Protein AF-A0A7X7KI40-F1 (afdb_monomer_lite)

Radius of gyration: 29.92 Å; chains: 1; bounding box: 79×43×54 Å

Foldseek 3Di:
DVVVVVVCCVVQPPCVVVVCVVVVVVVVVVVVVVVVVVVVVVVVVVVVPDDDPPDDPDDDDDDDDDDPPPPDPDDDDDDDD

Structure (mmCIF, N/CA/C/O backbone):
data_AF-A0A7X7KI40-F1
#
_entry.id   AF-A0A7X7KI40-F1
#
loop_
_atom_site.group_PDB
_atom_site.id
_atom_site.type_symbol
_atom_site.label_atom_id
_atom_site.label_alt_id
_atom_site.label_comp_id
_atom_site.label_asym_id
_atom_site.label_entity_id
_atom_site.label_seq_id
_atom_site.pdbx_PDB_ins_code
_atom_site.Cartn_x
_atom_site.Cartn_y
_atom_site.Cartn_z
_atom_site.occupancy
_atom_site.B_iso_or_equiv
_atom_site.auth_seq_id
_atom_site.auth_comp_id
_atom_site.auth_asym_id
_atom_site.auth_atom_id
_atom_site.pdbx_PDB_model_num
ATOM 1 N N . MET A 1 1 ? -19.027 -14.669 0.474 1.00 87.88 1 MET A N 1
ATOM 2 C CA . MET A 1 1 ? -18.081 -13.578 0.807 1.00 87.88 1 MET A CA 1
ATOM 3 C C . MET A 1 1 ? -18.290 -13.013 2.207 1.00 87.88 1 MET A C 1
ATOM 5 O O . MET A 1 1 ? -17.328 -12.975 2.957 1.00 87.88 1 MET A O 1
ATOM 9 N N . VAL A 1 2 ? -19.519 -12.667 2.611 1.00 93.75 2 VAL A N 1
ATOM 10 C CA . VAL A 1 2 ? -19.801 -12.128 3.962 1.00 93.75 2 VAL A CA 1
ATOM 11 C C . VAL A 1 2 ? -19.369 -13.071 5.094 1.00 93.75 2 VAL A C 1
ATOM 13 O O . VAL A 1 2 ? -18.777 -12.620 6.063 1.00 93.75 2 VAL A O 1
ATOM 16 N N . PHE A 1 3 ? -19.557 -14.385 4.940 1.00 96.31 3 PHE A N 1
ATOM 17 C CA . PHE A 1 3 ? -19.076 -15.386 5.904 1.00 96.31 3 PHE A CA 1
ATOM 18 C C . PHE A 1 3 ? -17.567 -15.287 6.197 1.00 96.31 3 PHE A C 1
ATOM 20 O O . PHE A 1 3 ? -17.170 -15.371 7.352 1.00 96.31 3 PHE A O 1
ATOM 27 N N . ILE A 1 4 ? -16.728 -15.045 5.182 1.00 94.38 4 ILE A N 1
ATOM 28 C CA . ILE A 1 4 ? -15.273 -14.916 5.368 1.00 94.38 4 ILE A CA 1
ATOM 29 C C . ILE A 1 4 ? -14.955 -13.645 6.161 1.00 94.38 4 ILE A C 1
ATOM 31 O O . ILE A 1 4 ? -14.101 -13.671 7.040 1.00 94.38 4 ILE A O 1
ATOM 35 N N . ALA A 1 5 ? -15.674 -12.548 5.901 1.00 91.94 5 ALA A N 1
ATOM 36 C CA . ALA A 1 5 ? -15.535 -11.321 6.681 1.00 91.94 5 ALA A CA 1
ATOM 37 C C . ALA A 1 5 ? -15.953 -11.535 8.145 1.00 91.94 5 ALA A C 1
ATOM 39 O O . ALA A 1 5 ? -15.245 -11.108 9.051 1.00 91.94 5 ALA A O 1
ATOM 40 N N . VAL A 1 6 ? -17.050 -12.259 8.383 1.00 95.25 6 VAL A N 1
ATOM 41 C CA . VAL A 1 6 ? -17.503 -12.616 9.736 1.00 95.25 6 VAL A CA 1
ATOM 42 C C . VAL A 1 6 ? -16.469 -13.493 10.450 1.00 95.25 6 VAL A C 1
ATOM 44 O O . VAL A 1 6 ? -16.128 -13.209 11.595 1.00 95.25 6 VAL A O 1
ATOM 47 N N . LEU A 1 7 ? -15.899 -14.498 9.776 1.00 95.31 7 LEU A N 1
ATOM 48 C CA . LEU A 1 7 ? -14.807 -15.307 10.330 1.00 95.31 7 LEU A CA 1
ATOM 49 C C . LEU A 1 7 ? -13.561 -14.477 10.639 1.00 95.31 7 LEU A C 1
ATOM 51 O O . LEU A 1 7 ? -12.944 -14.670 11.682 1.00 95.31 7 LEU A O 1
ATOM 55 N N . ALA A 1 8 ? -13.197 -13.540 9.765 1.00 92.50 8 ALA A N 1
ATOM 56 C CA . ALA A 1 8 ? -12.075 -12.645 10.010 1.00 92.50 8 ALA A CA 1
ATOM 57 C C . ALA A 1 8 ? -12.326 -11.768 11.249 1.00 92.50 8 ALA A C 1
ATOM 59 O O . ALA A 1 8 ? -11.420 -11.588 12.056 1.00 92.50 8 ALA A O 1
ATOM 60 N N . VAL A 1 9 ? -13.555 -11.285 11.461 1.00 93.56 9 VAL A N 1
ATOM 61 C CA . VAL A 1 9 ? -13.929 -10.551 12.684 1.00 93.56 9 VAL A CA 1
ATOM 62 C C . VAL A 1 9 ? -13.884 -11.453 13.917 1.00 93.56 9 VAL A C 1
ATOM 64 O O . VAL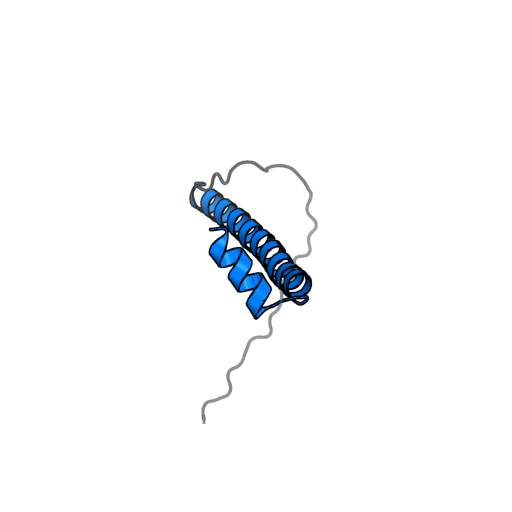 A 1 9 ? -13.408 -11.014 14.955 1.00 93.56 9 VAL A O 1
ATOM 67 N N . LEU A 1 10 ? -14.312 -12.712 13.828 1.00 94.50 10 LEU A N 1
ATOM 68 C CA . LEU A 1 10 ? -14.243 -13.657 14.952 1.00 94.50 10 LEU A CA 1
ATOM 69 C C . LEU A 1 10 ? -12.803 -14.034 15.331 1.00 94.50 10 LEU A C 1
ATOM 71 O O . LEU A 1 10 ? -12.493 -14.128 16.514 1.00 94.50 10 LEU A O 1
ATOM 75 N N . LEU A 1 11 ? -11.927 -14.241 14.345 1.00 93.81 11 LEU A N 1
ATOM 76 C CA . LEU A 1 11 ? -10.534 -14.639 14.572 1.00 93.81 11 LEU A CA 1
ATOM 77 C C . LEU A 1 11 ? -9.647 -13.462 14.994 1.00 93.81 11 LEU A C 1
ATOM 79 O O . LEU A 1 11 ? -8.798 -13.613 15.868 1.00 93.81 11 LEU A O 1
ATOM 83 N N . PHE A 1 12 ? -9.821 -12.301 14.359 1.00 91.56 12 PHE A N 1
ATOM 84 C CA . PHE A 1 12 ? -8.952 -11.139 14.561 1.00 91.56 12 PHE A CA 1
ATOM 85 C C . PHE A 1 12 ? -9.572 -10.060 15.461 1.00 91.56 12 PHE A C 1
ATOM 87 O O . PHE A 1 12 ? -8.830 -9.268 16.043 1.00 91.56 12 PHE A O 1
ATOM 94 N N . GLY A 1 13 ? -10.900 -10.000 15.603 1.00 91.88 13 GLY A N 1
ATOM 95 C CA . GLY A 1 13 ? -11.596 -9.055 16.482 1.00 91.88 13 GLY A CA 1
ATOM 96 C C . GLY A 1 13 ? -11.212 -7.596 16.227 1.00 91.88 13 GLY A C 1
ATOM 97 O O . GLY A 1 13 ? -11.216 -7.112 15.093 1.00 91.88 13 GLY A O 1
ATOM 98 N N . GLU A 1 14 ? -10.816 -6.904 17.298 1.00 90.12 14 GLU A N 1
ATOM 99 C CA . GLU A 1 14 ? -10.312 -5.523 17.268 1.00 90.12 14 GLU A CA 1
ATOM 100 C C . GLU A 1 14 ? -9.037 -5.364 16.413 1.00 90.12 14 GLU A C 1
ATOM 102 O O . GLU A 1 14 ? -8.717 -4.257 15.983 1.00 90.12 14 GLU A O 1
ATOM 107 N N . LYS A 1 15 ? -8.280 -6.438 16.153 1.00 90.75 15 LYS A N 1
ATOM 108 C CA . LYS A 1 15 ? -6.998 -6.354 15.437 1.00 90.75 15 LYS A CA 1
ATOM 109 C C . LYS A 1 15 ? -7.165 -6.228 13.921 1.00 90.75 15 LYS A C 1
ATOM 111 O O . LYS A 1 15 ? -6.194 -5.931 13.233 1.00 90.75 15 LYS A O 1
ATOM 116 N N . LEU A 1 16 ? -8.376 -6.366 13.377 1.00 91.69 16 LEU A N 1
ATOM 117 C CA . LEU A 1 16 ? -8.667 -6.139 11.952 1.00 91.69 16 LEU A CA 1
ATOM 118 C C . LEU A 1 16 ? -8.216 -4.769 11.406 1.00 91.69 16 LEU A C 1
ATOM 120 O O . LEU A 1 16 ? -7.525 -4.736 10.382 1.00 91.69 16 LEU A O 1
ATOM 124 N N . PRO A 1 17 ? -8.566 -3.628 12.030 1.00 87.25 17 PRO A N 1
ATOM 125 C CA . PRO A 1 17 ? -8.053 -2.319 11.625 1.00 87.25 17 PRO A CA 1
ATOM 126 C C . PRO A 1 17 ? -6.523 -2.239 11.687 1.00 87.25 17 PRO A C 1
ATOM 128 O O . PRO A 1 17 ? -5.907 -1.558 10.871 1.00 87.25 17 PRO A O 1
ATOM 131 N N . GLU A 1 18 ? -5.885 -2.966 12.603 1.00 92.44 18 GLU A N 1
ATOM 132 C CA . GLU A 1 18 ? -4.426 -3.015 12.697 1.00 92.44 18 GLU A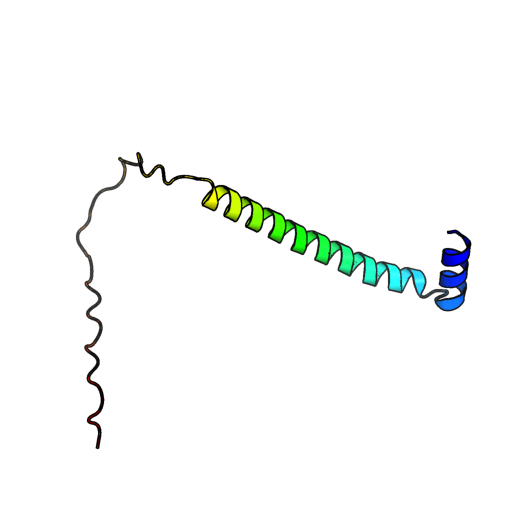 CA 1
ATOM 133 C C . GLU A 1 18 ? -3.803 -3.824 11.543 1.00 92.44 18 GLU A C 1
ATOM 135 O O . GLU A 1 18 ? -2.858 -3.363 10.898 1.00 92.44 18 GLU A O 1
ATOM 140 N N . VAL A 1 19 ? -4.363 -4.997 11.225 1.00 92.06 19 VAL A N 1
ATOM 141 C CA . VAL A 1 19 ? -3.907 -5.862 10.122 1.00 92.06 19 VAL A CA 1
ATOM 142 C C . VAL A 1 19 ? -4.163 -5.204 8.764 1.00 92.06 19 VAL A C 1
ATOM 144 O O . VAL A 1 19 ? -3.269 -5.177 7.922 1.00 92.06 19 VAL A O 1
ATOM 147 N N . SER A 1 20 ? -5.336 -4.602 8.553 1.00 90.75 20 SER A N 1
ATOM 148 C CA . SER A 1 20 ? -5.658 -3.893 7.303 1.00 90.75 20 SER A CA 1
ATOM 149 C C . SER A 1 20 ? -4.765 -2.674 7.072 1.00 90.75 20 SER A C 1
ATOM 151 O O . SER A 1 20 ? -4.365 -2.426 5.937 1.00 90.75 20 SER A O 1
ATOM 153 N N . ARG A 1 21 ? -4.366 -1.956 8.129 1.00 93.69 21 ARG A N 1
ATOM 154 C CA . ARG A 1 21 ? -3.360 -0.888 8.026 1.00 93.69 21 ARG A CA 1
ATOM 155 C C . ARG A 1 21 ? -1.988 -1.426 7.613 1.00 93.69 21 ARG A C 1
ATOM 157 O O . ARG A 1 21 ? -1.356 -0.838 6.738 1.00 93.69 21 ARG A O 1
ATOM 164 N N . LYS A 1 22 ? -1.539 -2.545 8.195 1.00 93.00 22 LYS A N 1
ATOM 165 C CA . LYS A 1 22 ? -0.250 -3.182 7.852 1.00 93.00 22 LYS A CA 1
ATOM 166 C C . LYS A 1 22 ? -0.237 -3.698 6.408 1.00 93.00 22 LYS A C 1
ATOM 168 O O . LYS A 1 22 ? 0.679 -3.378 5.654 1.00 93.00 22 LYS A O 1
ATOM 173 N N . VAL A 1 23 ? -1.279 -4.425 6.005 1.00 93.75 23 VAL A N 1
ATOM 174 C CA . VAL A 1 23 ? -1.429 -4.961 4.641 1.00 93.75 23 VAL A CA 1
ATOM 175 C C . VAL A 1 23 ? -1.633 -3.841 3.622 1.00 93.75 23 VAL A C 1
ATOM 177 O O . VAL A 1 23 ? -1.022 -3.865 2.560 1.00 93.75 23 VAL A O 1
ATOM 180 N N . GLY A 1 24 ? -2.434 -2.825 3.947 1.00 92.44 24 GLY A N 1
ATOM 181 C CA . GLY A 1 24 ? -2.667 -1.677 3.073 1.00 92.44 24 GLY A CA 1
ATOM 182 C C . GLY A 1 24 ? -1.392 -0.878 2.813 1.00 92.44 24 GLY A C 1
ATOM 183 O O . GLY A 1 24 ? -1.132 -0.498 1.673 1.00 92.44 24 GLY A O 1
ATOM 184 N N . LYS A 1 25 ? -0.554 -0.686 3.840 1.00 92.75 25 LYS A N 1
ATOM 185 C CA . LYS A 1 25 ? 0.760 -0.059 3.670 1.00 92.75 25 LYS A CA 1
ATOM 186 C C . LYS A 1 25 ? 1.653 -0.878 2.730 1.00 92.75 25 LYS A C 1
ATOM 188 O O . LYS A 1 25 ? 2.183 -0.316 1.778 1.00 92.75 25 LYS A O 1
ATOM 193 N N . TRP A 1 26 ? 1.750 -2.194 2.942 1.00 92.69 26 TRP A N 1
ATOM 194 C CA . TRP A 1 26 ? 2.527 -3.084 2.069 1.00 92.69 26 TRP A CA 1
ATOM 195 C C . TRP A 1 26 ? 2.013 -3.085 0.622 1.00 92.69 26 TRP A C 1
ATOM 197 O O . TRP A 1 26 ? 2.805 -3.025 -0.310 1.00 92.69 26 TRP A O 1
ATOM 207 N N . PHE A 1 27 ? 0.695 -3.063 0.421 1.00 95.06 27 PHE A N 1
ATOM 208 C CA . PHE A 1 27 ? 0.090 -3.019 -0.911 1.00 95.06 27 PHE A CA 1
ATOM 209 C C . PHE A 1 27 ? 0.385 -1.708 -1.658 1.00 95.06 27 PHE A C 1
ATOM 211 O O . PHE A 1 27 ? 0.617 -1.718 -2.866 1.00 95.06 27 PHE A O 1
ATOM 218 N N . ILE A 1 28 ? 0.393 -0.572 -0.952 1.00 94.31 28 ILE A N 1
ATOM 219 C CA . ILE A 1 28 ? 0.753 0.728 -1.536 1.00 94.31 28 ILE A CA 1
ATOM 220 C C . ILE A 1 28 ? 2.235 0.756 -1.915 1.00 94.31 28 ILE A C 1
ATOM 222 O O . ILE A 1 28 ? 2.566 1.211 -3.012 1.00 94.31 28 ILE A O 1
ATOM 226 N N . ASP A 1 29 ? 3.103 0.271 -1.028 1.00 93.38 29 ASP A N 1
ATOM 227 C CA . ASP A 1 29 ? 4.546 0.209 -1.267 1.00 93.38 29 ASP A CA 1
ATOM 228 C C . ASP A 1 29 ? 4.843 -0.728 -2.462 1.00 93.38 29 ASP A C 1
ATOM 230 O O . ASP A 1 29 ? 5.509 -0.316 -3.412 1.00 93.38 29 ASP A O 1
ATOM 234 N N . PHE A 1 30 ? 4.203 -1.902 -2.520 1.00 94.00 30 PHE A N 1
ATOM 235 C CA . PHE A 1 30 ? 4.296 -2.834 -3.650 1.00 94.00 30 PHE A CA 1
ATOM 236 C C . PHE A 1 30 ? 3.795 -2.225 -4.968 1.00 94.00 30 PHE A C 1
ATOM 238 O O . PHE A 1 30 ? 4.439 -2.361 -6.006 1.00 94.00 30 PHE A O 1
ATOM 245 N N . LYS A 1 31 ? 2.668 -1.498 -4.955 1.00 93.12 31 LYS A N 1
ATOM 246 C CA . LYS A 1 31 ? 2.150 -0.821 -6.156 1.00 93.12 31 LYS A CA 1
ATOM 247 C C . LYS A 1 31 ? 3.139 0.216 -6.698 1.00 93.12 31 LYS A C 1
ATOM 249 O O . LYS A 1 31 ? 3.254 0.365 -7.913 1.00 93.12 31 LYS A O 1
ATOM 254 N N . ARG A 1 32 ? 3.815 0.958 -5.817 1.00 92.31 32 ARG A N 1
ATOM 255 C CA . ARG A 1 32 ? 4.820 1.960 -6.209 1.00 92.31 32 ARG A CA 1
ATOM 256 C C . ARG A 1 32 ? 6.047 1.300 -6.824 1.00 92.31 32 ARG A C 1
ATOM 258 O O . ARG A 1 32 ? 6.502 1.746 -7.872 1.00 92.31 32 ARG A O 1
ATOM 265 N N . GLU A 1 33 ? 6.522 0.226 -6.208 1.00 89.62 33 GLU A N 1
ATOM 266 C CA . GLU A 1 33 ? 7.662 -0.553 -6.688 1.00 89.62 33 GLU A CA 1
ATOM 267 C C . GLU A 1 33 ? 7.379 -1.176 -8.062 1.00 89.62 33 GLU A C 1
ATOM 269 O O . GLU A 1 33 ? 8.106 -0.922 -9.020 1.00 89.62 33 GLU A O 1
ATOM 274 N N . VAL A 1 34 ? 6.247 -1.873 -8.213 1.00 92.38 34 VAL A N 1
ATOM 275 C CA . VAL A 1 34 ? 5.817 -2.443 -9.502 1.00 92.38 34 VAL A CA 1
ATOM 276 C C . VAL A 1 34 ? 5.582 -1.357 -10.556 1.00 92.38 34 VAL A C 1
ATOM 278 O O . VAL A 1 34 ? 5.873 -1.570 -11.732 1.00 92.38 34 VAL A O 1
ATOM 281 N N . GLY A 1 35 ? 5.084 -0.182 -10.159 1.00 90.56 35 GLY A N 1
ATOM 282 C CA . GLY A 1 35 ? 4.930 0.969 -11.050 1.00 90.56 35 GLY A CA 1
ATOM 283 C C . GLY A 1 35 ? 6.264 1.501 -11.584 1.00 90.56 35 GLY A C 1
ATOM 284 O O . GLY A 1 35 ? 6.352 1.811 -12.771 1.00 90.56 35 GLY A O 1
ATOM 285 N N . SER A 1 36 ? 7.305 1.554 -10.745 1.00 85.44 36 SER A N 1
ATOM 286 C CA . SER A 1 36 ? 8.666 1.915 -11.175 1.00 85.44 36 SER A CA 1
ATOM 287 C C . SER A 1 36 ? 9.219 0.894 -12.165 1.00 85.44 36 SER A C 1
ATOM 289 O O . SER A 1 36 ? 9.671 1.268 -13.246 1.00 85.44 36 SER A O 1
ATOM 291 N N . LEU A 1 37 ? 9.074 -0.399 -11.851 1.00 87.88 37 LEU A N 1
ATOM 292 C CA . LEU A 1 37 ? 9.523 -1.489 -12.720 1.00 87.88 37 LEU A CA 1
ATOM 293 C C . LEU A 1 37 ? 8.831 -1.463 -14.083 1.00 87.88 37 LEU A C 1
ATOM 295 O O . LEU A 1 37 ? 9.481 -1.662 -15.102 1.00 87.88 37 LEU A O 1
ATOM 299 N N . GLN A 1 38 ? 7.526 -1.183 -14.129 1.00 84.75 38 GLN A N 1
ATOM 300 C CA . GLN A 1 38 ? 6.805 -1.028 -15.394 1.00 84.75 38 GLN A CA 1
ATOM 301 C C . GLN A 1 38 ? 7.380 0.107 -16.245 1.00 84.75 38 GLN A C 1
ATOM 303 O O . GLN A 1 38 ? 7.486 -0.034 -17.461 1.00 84.75 38 GLN A O 1
ATOM 308 N N . ASN A 1 39 ? 7.764 1.220 -15.620 1.00 84.75 39 ASN A N 1
ATOM 309 C CA . ASN A 1 39 ? 8.303 2.380 -16.321 1.00 84.75 39 ASN A CA 1
ATOM 310 C C . ASN A 1 39 ? 9.731 2.132 -16.845 1.00 84.75 39 ASN A C 1
ATOM 312 O O . ASN A 1 39 ? 10.075 2.546 -17.955 1.00 84.75 39 ASN A O 1
ATOM 316 N N . GLU A 1 40 ? 10.541 1.407 -16.071 1.00 81.38 40 GLU A N 1
ATOM 317 C CA . GLU A 1 40 ? 11.876 0.949 -16.468 1.00 81.38 40 GLU A CA 1
ATOM 318 C C . GLU A 1 40 ? 11.812 -0.095 -17.584 1.00 81.38 40 GLU A C 1
ATOM 320 O O . GLU A 1 40 ? 12.501 0.048 -18.590 1.00 81.38 40 GLU A O 1
ATOM 325 N N . LEU A 1 41 ? 10.933 -1.095 -17.465 1.00 84.38 41 LEU A N 1
ATOM 326 C CA . LEU A 1 41 ? 10.690 -2.094 -18.509 1.00 84.38 41 LEU A CA 1
ATOM 327 C C . LEU A 1 41 ? 10.225 -1.439 -19.806 1.00 84.38 41 LEU A C 1
ATOM 329 O O . LEU A 1 41 ? 10.716 -1.790 -20.873 1.00 84.38 41 LEU A O 1
ATOM 333 N N . ARG A 1 42 ? 9.317 -0.462 -19.725 1.00 82.62 42 ARG A N 1
ATOM 334 C CA . ARG A 1 42 ? 8.836 0.264 -20.902 1.00 82.62 42 ARG A CA 1
ATOM 335 C C . ARG A 1 42 ? 9.948 1.092 -21.545 1.00 82.62 42 ARG A C 1
ATOM 337 O O . ARG A 1 42 ? 10.080 1.051 -22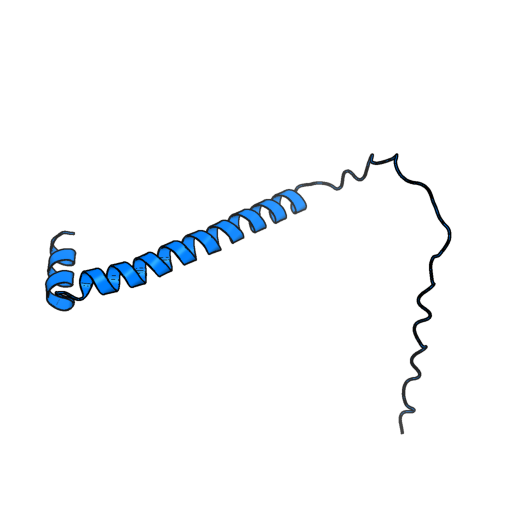.758 1.00 82.62 42 ARG A O 1
ATOM 344 N N . SER A 1 43 ? 10.793 1.751 -20.748 1.00 79.50 43 SER A N 1
ATOM 345 C CA . SER A 1 43 ? 11.971 2.472 -21.259 1.00 79.50 43 SER A CA 1
ATOM 346 C C . SER A 1 43 ? 13.007 1.534 -21.882 1.00 79.50 43 SER A C 1
ATOM 348 O O . SER A 1 43 ? 13.587 1.860 -22.912 1.00 79.50 43 SER A O 1
ATOM 350 N N . ALA A 1 44 ? 13.231 0.361 -21.288 1.00 78.38 44 ALA A N 1
ATOM 351 C CA . ALA A 1 44 ? 14.141 -0.649 -21.819 1.00 78.38 44 ALA A CA 1
ATOM 352 C C . ALA A 1 44 ? 13.604 -1.286 -23.110 1.00 78.38 44 ALA A C 1
ATOM 354 O O . ALA A 1 44 ? 14.377 -1.543 -24.027 1.00 78.38 44 ALA A O 1
ATOM 355 N N . MET A 1 45 ? 12.289 -1.501 -23.205 1.00 77.06 45 MET A N 1
ATOM 356 C CA . MET A 1 45 ? 11.629 -1.970 -24.425 1.00 77.06 45 MET A CA 1
ATOM 357 C C . MET A 1 45 ? 11.669 -0.911 -25.535 1.00 77.06 45 MET A C 1
ATOM 359 O O . MET A 1 45 ? 12.047 -1.249 -26.649 1.00 77.06 45 MET A O 1
ATOM 363 N N . ASP A 1 46 ? 11.374 0.361 -25.242 1.00 73.94 46 ASP A N 1
ATOM 364 C CA . ASP A 1 46 ? 11.503 1.474 -26.204 1.00 73.94 46 ASP A CA 1
ATOM 365 C C . ASP A 1 46 ? 12.965 1.659 -26.676 1.00 73.94 46 ASP A C 1
ATOM 367 O O . ASP A 1 46 ? 13.225 1.944 -27.848 1.00 73.94 46 ASP A O 1
ATOM 371 N N . ALA A 1 47 ? 13.944 1.455 -25.785 1.00 65.12 47 ALA A N 1
ATOM 372 C CA . ALA A 1 47 ? 15.367 1.491 -26.130 1.00 65.12 47 ALA A CA 1
ATOM 373 C C . ALA A 1 47 ? 15.817 0.278 -26.962 1.00 65.12 47 ALA A C 1
ATOM 375 O O . ALA A 1 47 ? 16.723 0.408 -27.783 1.00 65.12 47 ALA A O 1
ATOM 376 N N . ALA A 1 48 ? 15.196 -0.887 -26.761 1.00 63.09 48 ALA A N 1
ATOM 377 C CA . ALA A 1 48 ? 15.459 -2.091 -27.544 1.00 63.09 48 ALA A CA 1
ATOM 378 C C . ALA A 1 48 ? 14.781 -2.064 -28.928 1.00 63.09 48 ALA A C 1
ATOM 380 O O . ALA A 1 48 ? 15.298 -2.680 -29.857 1.00 63.09 48 ALA A O 1
ATOM 381 N N . ASP A 1 49 ? 13.661 -1.346 -29.070 1.00 59.91 49 ASP A N 1
ATOM 382 C CA . ASP A 1 49 ? 12.907 -1.213 -30.327 1.00 59.91 49 ASP A CA 1
ATOM 383 C C . ASP A 1 49 ? 13.362 -0.013 -31.185 1.00 59.91 49 ASP A C 1
ATOM 385 O O . ASP A 1 49 ? 13.028 0.073 -32.364 1.00 59.91 49 ASP A O 1
ATOM 389 N N . SER A 1 50 ? 14.177 0.903 -30.642 1.00 53.12 50 SER A N 1
ATOM 390 C CA . SER A 1 50 ? 14.778 1.993 -31.421 1.00 53.12 50 SER A CA 1
ATOM 391 C C . SER A 1 50 ? 16.000 1.511 -32.218 1.00 53.12 50 SER A C 1
ATOM 393 O O . SER A 1 50 ? 17.065 1.304 -31.627 1.00 53.12 50 SER A O 1
ATOM 395 N N . PRO A 1 51 ? 15.948 1.416 -33.565 1.00 52.38 51 PRO A N 1
ATOM 396 C CA . PRO A 1 51 ? 17.171 1.348 -34.349 1.00 52.38 51 PRO A CA 1
ATOM 397 C C . PRO A 1 51 ? 17.901 2.678 -34.155 1.00 52.38 51 PRO A C 1
ATOM 399 O O . PRO A 1 51 ? 17.330 3.744 -34.390 1.00 52.38 51 PRO A O 1
ATOM 402 N N . GLN A 1 52 ? 19.152 2.624 -33.691 1.00 56.59 52 GLN A N 1
ATOM 403 C CA . GLN A 1 52 ? 20.016 3.788 -33.498 1.00 56.59 52 GLN A CA 1
ATOM 404 C C . GLN A 1 52 ? 19.959 4.731 -34.713 1.00 56.59 52 GLN A C 1
ATOM 406 O O . GLN A 1 52 ? 20.679 4.545 -35.690 1.00 56.59 52 GLN A O 1
ATOM 411 N N . THR A 1 53 ? 19.150 5.790 -34.649 1.00 49.03 53 THR A N 1
ATOM 412 C CA . THR A 1 53 ? 19.283 6.924 -35.566 1.00 49.03 53 THR A CA 1
ATOM 413 C C . THR A 1 53 ? 20.255 7.893 -34.919 1.00 49.03 53 THR A C 1
ATOM 415 O O . THR A 1 53 ? 19.893 8.921 -34.349 1.00 49.03 53 THR A O 1
ATOM 418 N N . SER A 1 54 ? 21.528 7.512 -34.976 1.00 54.66 54 SER A N 1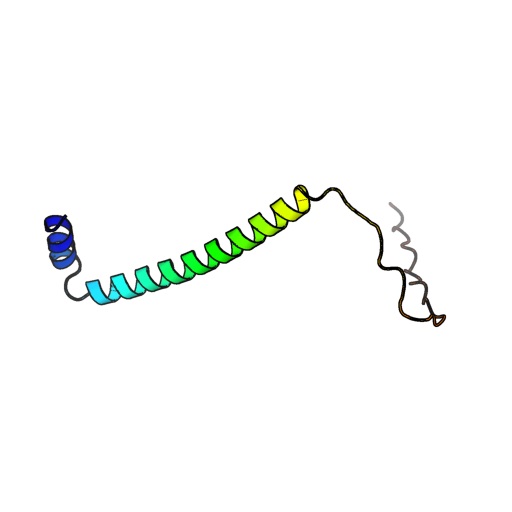
ATOM 419 C CA . SER A 1 54 ? 22.662 8.389 -34.718 1.00 54.66 54 SER A CA 1
ATOM 420 C C . SER A 1 54 ? 22.748 9.423 -35.837 1.00 54.66 54 SER A C 1
ATOM 422 O O . SER A 1 54 ? 23.577 9.299 -36.730 1.00 54.66 54 SER A O 1
ATOM 424 N N . THR A 1 55 ? 21.899 10.449 -35.821 1.00 56.59 55 THR A N 1
ATOM 425 C CA . THR A 1 55 ? 22.105 11.610 -36.692 1.00 56.59 55 THR A CA 1
ATOM 426 C C . THR A 1 55 ? 21.486 12.867 -36.101 1.00 56.59 55 THR A C 1
ATOM 428 O O . THR A 1 55 ? 20.324 12.882 -35.718 1.00 56.59 55 THR A O 1
ATOM 431 N N . ALA A 1 56 ? 22.288 13.933 -36.122 1.00 52.47 56 ALA A N 1
ATOM 432 C CA . ALA A 1 56 ? 21.922 15.328 -35.895 1.00 52.47 56 ALA A CA 1
ATOM 433 C C . ALA A 1 56 ? 21.779 15.802 -34.436 1.00 52.47 56 ALA A C 1
ATOM 435 O O . ALA A 1 56 ? 20.722 16.232 -33.985 1.00 52.47 56 ALA A O 1
ATOM 436 N N . LYS A 1 57 ? 22.925 15.940 -33.760 1.00 50.03 57 LYS A N 1
ATOM 437 C CA . LYS A 1 57 ? 23.174 17.169 -32.989 1.00 50.03 57 LYS A CA 1
ATOM 438 C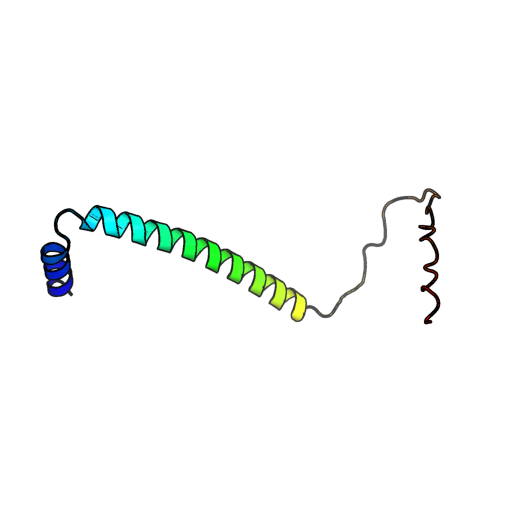 C . LYS A 1 57 ? 24.565 17.718 -33.298 1.00 50.03 57 LYS A C 1
ATOM 440 O O . LYS A 1 57 ? 25.454 17.764 -32.458 1.00 50.03 57 LYS A O 1
ATOM 445 N N . ALA A 1 58 ? 24.742 18.102 -34.561 1.00 52.84 58 ALA A N 1
ATOM 446 C CA . ALA A 1 58 ? 25.715 19.122 -34.915 1.00 52.84 58 ALA A CA 1
ATOM 447 C C . ALA A 1 58 ? 25.254 20.458 -34.304 1.00 52.84 58 ALA A C 1
ATOM 449 O O . ALA A 1 58 ? 24.056 20.729 -34.260 1.00 52.84 58 ALA A O 1
ATOM 450 N N . ALA A 1 59 ? 26.220 21.269 -33.874 1.00 52.75 59 ALA A N 1
ATOM 451 C CA . ALA A 1 59 ? 26.085 22.560 -33.197 1.00 52.75 59 ALA A CA 1
ATOM 452 C C . ALA A 1 59 ? 25.736 22.479 -31.701 1.00 52.75 59 ALA A C 1
ATOM 454 O O . ALA A 1 59 ? 24.569 22.457 -31.315 1.00 52.75 59 ALA A O 1
ATOM 455 N N . LYS A 1 60 ? 26.764 22.523 -30.839 1.00 55.00 60 LYS A N 1
ATOM 456 C CA . LYS A 1 60 ? 27.153 23.745 -30.101 1.00 55.00 60 LYS A CA 1
ATOM 457 C C . LYS A 1 60 ? 28.311 23.437 -29.128 1.00 55.00 60 LYS A C 1
ATOM 459 O O . LYS A 1 60 ? 28.256 22.415 -28.456 1.00 55.00 60 LYS A O 1
ATOM 464 N N . TYR A 1 61 ? 29.254 24.381 -29.026 1.00 43.31 61 TYR A N 1
ATOM 465 C CA . TYR A 1 61 ? 30.313 24.546 -28.007 1.00 43.31 61 TYR A CA 1
ATOM 466 C C . TYR A 1 61 ? 31.722 24.012 -28.337 1.00 43.31 61 TYR A C 1
ATOM 468 O O . TYR A 1 61 ? 32.070 22.869 -28.074 1.00 43.31 61 TYR A O 1
ATOM 476 N N . GLU A 1 62 ? 32.481 24.898 -28.994 1.00 49.75 62 GLU A N 1
ATOM 477 C CA . GLU A 1 62 ? 33.806 25.426 -28.609 1.00 49.75 62 GLU A CA 1
ATOM 478 C C . GLU A 1 62 ? 34.769 24.515 -27.822 1.00 49.75 62 GLU A C 1
ATOM 480 O O . GLU A 1 62 ? 34.497 24.093 -26.702 1.00 49.75 62 GLU A O 1
ATOM 485 N N . ALA A 1 63 ? 35.951 24.301 -28.411 1.00 48.44 63 ALA A N 1
ATOM 486 C CA . ALA A 1 63 ? 37.126 23.726 -27.763 1.00 48.44 63 ALA A CA 1
ATOM 487 C C . ALA A 1 63 ? 37.628 24.612 -26.605 1.00 48.44 63 ALA A C 1
ATOM 489 O O . ALA A 1 63 ? 37.594 25.840 -26.709 1.00 48.44 63 ALA A O 1
ATOM 490 N N . PRO A 1 64 ? 38.174 23.996 -25.546 1.00 46.56 64 PRO A N 1
ATOM 491 C CA . PRO A 1 64 ? 39.582 24.260 -25.270 1.00 46.56 64 PRO A CA 1
ATOM 492 C C . PRO A 1 64 ? 40.397 22.980 -25.055 1.00 46.56 64 PRO A C 1
ATOM 494 O O . PRO A 1 64 ? 39.890 21.917 -24.694 1.00 46.56 64 PRO A O 1
ATOM 497 N N . GLU A 1 65 ? 41.683 23.121 -25.342 1.00 55.94 65 GLU A N 1
ATOM 498 C CA . GLU A 1 65 ? 42.722 22.111 -25.244 1.00 55.94 65 GLU A CA 1
ATOM 499 C C . GLU A 1 65 ? 43.084 21.847 -23.782 1.00 55.94 65 GLU A C 1
ATOM 501 O O . GLU A 1 65 ? 43.718 22.688 -23.162 1.00 55.94 65 GLU A O 1
ATOM 506 N N . ASP A 1 66 ? 42.665 20.707 -23.232 1.00 58.59 66 ASP A N 1
ATOM 507 C CA . ASP A 1 66 ? 43.380 20.013 -22.151 1.00 58.59 66 ASP A CA 1
ATOM 508 C C . ASP A 1 66 ? 42.726 18.644 -21.925 1.00 58.59 66 ASP A C 1
ATOM 510 O O . ASP A 1 66 ? 41.770 18.479 -21.164 1.00 58.59 66 ASP A O 1
ATOM 514 N N . ARG A 1 67 ? 43.177 17.631 -22.667 1.00 55.34 67 ARG A N 1
ATOM 515 C CA . ARG A 1 67 ? 42.953 16.250 -22.240 1.00 55.34 67 ARG A CA 1
ATOM 516 C C . ARG A 1 67 ? 44.197 15.864 -21.469 1.00 55.34 67 ARG A C 1
ATOM 518 O O . ARG A 1 67 ? 45.189 15.486 -22.083 1.00 55.34 67 ARG A O 1
ATOM 525 N N . GLU A 1 68 ? 44.127 15.949 -20.146 1.00 61.81 68 GLU A N 1
ATOM 526 C CA . GLU A 1 68 ? 45.049 15.208 -19.298 1.00 61.81 68 GLU A CA 1
ATOM 527 C C . GLU A 1 68 ? 44.884 13.726 -19.660 1.00 61.81 68 GLU A C 1
ATOM 529 O O . GLU A 1 68 ? 43.906 13.070 -19.288 1.00 61.81 68 GLU A O 1
ATOM 534 N N . GLU A 1 69 ? 45.793 13.206 -20.486 1.00 64.12 69 GLU A N 1
ATOM 535 C CA . GLU A 1 69 ? 45.910 11.773 -20.703 1.00 64.12 69 GLU A CA 1
ATOM 536 C C . GLU A 1 69 ? 46.148 11.149 -19.331 1.00 64.12 69 GLU A C 1
ATOM 538 O O . GLU A 1 69 ? 47.180 11.382 -18.699 1.00 64.12 69 GLU A O 1
ATOM 543 N N . ALA A 1 70 ? 45.170 10.379 -18.848 1.00 65.31 70 ALA A N 1
ATOM 544 C CA . ALA A 1 70 ? 45.311 9.614 -17.624 1.00 65.31 70 ALA A CA 1
ATOM 545 C C . ALA A 1 70 ? 46.507 8.668 -17.799 1.00 65.31 70 ALA A C 1
ATOM 547 O O . ALA A 1 70 ? 46.384 7.589 -18.382 1.00 65.31 70 ALA A O 1
ATOM 548 N N . THR A 1 71 ? 47.676 9.091 -17.313 1.00 65.75 71 THR A N 1
ATOM 549 C CA . THR A 1 71 ? 48.888 8.276 -17.263 1.00 65.75 71 THR A CA 1
ATOM 550 C C . THR A 1 71 ? 48.667 7.249 -16.165 1.00 65.75 71 THR A C 1
ATOM 552 O O . THR A 1 71 ? 49.097 7.401 -15.022 1.00 65.75 71 THR A O 1
ATOM 555 N N . ALA A 1 72 ? 47.886 6.224 -16.498 1.00 77.38 72 ALA A N 1
ATOM 556 C CA . ALA A 1 72 ? 47.670 5.092 -15.628 1.00 77.38 72 ALA A CA 1
ATOM 557 C C . ALA A 1 72 ? 49.036 4.426 -15.382 1.00 77.38 72 ALA A C 1
ATOM 559 O O . ALA A 1 72 ? 49.749 4.127 -16.348 1.00 77.38 72 ALA A O 1
ATOM 560 N N . PRO A 1 73 ? 49.427 4.200 -14.116 1.00 74.00 73 PRO A N 1
ATOM 561 C CA . PRO A 1 73 ? 50.699 3.570 -13.807 1.00 74.00 73 PRO A CA 1
ATOM 562 C C . PRO A 1 73 ? 50.730 2.163 -14.412 1.00 74.00 73 PRO A C 1
ATOM 564 O O . PRO A 1 73 ? 49.800 1.371 -14.242 1.00 74.00 73 PRO A O 1
ATOM 567 N N . LYS A 1 74 ? 51.797 1.858 -15.157 1.00 72.62 74 LYS A N 1
ATOM 568 C CA . LYS A 1 74 ? 51.991 0.546 -15.777 1.00 72.62 74 LYS A CA 1
ATOM 569 C C . LYS A 1 74 ? 52.115 -0.507 -14.670 1.00 72.62 74 LYS A C 1
ATOM 571 O O . LYS A 1 74 ? 52.983 -0.409 -13.812 1.00 72.62 74 LYS A O 1
ATOM 57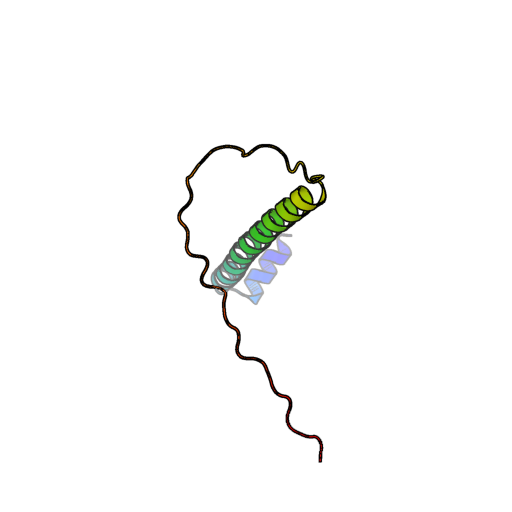6 N N . PHE A 1 75 ? 51.231 -1.502 -14.697 1.00 74.38 75 PHE A N 1
ATOM 577 C CA . PHE A 1 75 ? 51.248 -2.633 -13.775 1.00 74.38 75 PHE A CA 1
ATOM 578 C C . PHE A 1 75 ? 52.399 -3.580 -14.130 1.00 74.38 75 PHE A C 1
ATOM 580 O O . PHE A 1 75 ? 52.394 -4.175 -15.210 1.00 74.38 75 PHE A O 1
ATOM 587 N N . GLU A 1 76 ? 53.366 -3.723 -13.226 1.00 74.44 76 GLU A N 1
ATOM 588 C CA . GLU A 1 76 ? 54.373 -4.780 -13.300 1.00 74.44 76 GLU A CA 1
ATOM 589 C C . GLU A 1 76 ? 53.892 -5.979 -12.471 1.00 74.44 76 GLU A C 1
ATOM 591 O O . GLU A 1 76 ? 53.726 -5.856 -11.253 1.00 74.44 76 GLU A O 1
ATOM 596 N N . PRO A 1 77 ? 53.608 -7.133 -13.103 1.00 77.19 77 PRO A N 1
ATOM 597 C CA . PRO A 1 77 ? 53.218 -8.322 -12.364 1.00 77.19 77 PRO A CA 1
ATOM 598 C C . PRO A 1 77 ? 54.409 -8.853 -11.549 1.00 77.19 77 PRO A C 1
ATOM 600 O O . PRO A 1 77 ? 55.542 -8.836 -12.041 1.00 77.19 77 PRO A O 1
ATOM 603 N N . PRO A 1 78 ? 54.179 -9.355 -10.321 1.00 76.81 78 PRO A N 1
ATOM 604 C CA . PRO A 1 78 ? 55.249 -9.919 -9.508 1.00 76.81 78 PRO A CA 1
ATOM 605 C C . PRO A 1 78 ? 55.868 -11.148 -10.199 1.00 76.81 78 PRO A C 1
ATOM 607 O O . PRO A 1 78 ? 55.141 -11.930 -10.825 1.00 76.81 78 PRO A O 1
ATOM 610 N N . PRO A 1 79 ? 57.198 -11.345 -10.093 1.00 72.94 79 PRO A N 1
ATOM 611 C CA . PRO A 1 79 ? 57.859 -12.503 -10.674 1.00 72.94 79 PRO A CA 1
ATOM 612 C C . PRO A 1 79 ? 57.319 -13.776 -10.024 1.00 72.94 79 PRO A C 1
ATOM 614 O O . PRO A 1 79 ? 57.260 -13.895 -8.802 1.00 72.94 79 PRO A O 1
ATOM 617 N N . SER A 1 80 ? 56.907 -14.729 -10.855 1.00 64.69 80 SER A N 1
ATOM 618 C CA . SER A 1 80 ? 56.490 -16.048 -10.391 1.00 64.69 80 SER A CA 1
ATOM 619 C C . SER A 1 80 ? 57.729 -16.838 -9.975 1.00 64.69 80 SER A C 1
ATOM 621 O O . SER A 1 80 ? 58.474 -17.320 -10.828 1.00 64.69 80 SER A O 1
ATOM 623 N N . THR A 1 81 ? 57.979 -16.941 -8.674 1.00 48.72 81 THR A N 1
ATOM 624 C CA . THR A 1 81 ? 58.865 -17.944 -8.067 1.00 48.72 81 THR A CA 1
ATOM 625 C C . THR A 1 81 ? 58.345 -18.288 -6.685 1.00 48.72 81 THR A C 1
ATOM 627 O O . THR A 1 81 ? 58.076 -17.342 -5.913 1.00 48.72 81 THR A O 1
#

pLDDT: mean 77.07, std 16.67, range [43.31, 96.31]

Sequence (81 aa):
MVFIAVLAVLLFGEKLPEVSRKVGKWFIDFKREVGSLQNELRSAMDAADSPQTSTAKAAKYEAPEDREEATAPKFEPPPST

Secondary structure (DSSP, 8-state):
-HHHHHHHHHHHGGGHHHHHHHHHHHHHHHHHHHHHHHHHHHHHHHHHH----------------------PPP--PPP--